Protein AF-A0A9Q5CBF1-F1 (afdb_monomer)

InterPro domains:
  IPR001387 Cro/C1-type, helix-turn-helix domain [PF01381] (7-53)
  IPR001387 Cro/C1-type, helix-turn-helix domain [PS50943] (7-51)
  IPR001387 Cro/C1-type, helix-turn-helix domain [SM00530] (6-60)
  IPR001387 Cro/C1-type, helix-turn-helix domain [cd00093] (4-51)
  IPR010982 Lambda repressor-like, DNA-binding domain superfamily [G3DSA:1.10.260.40] (1-62)
  IPR010982 Lambda repressor-like, DNA-binding domain superfamily [SSF47413] (1-55)
  IPR053163 HTH-type transcriptional regulator Rgg-like [PTHR37038] (2-54)

Organism: Lactobacillus helveticus (NCBI:txid1587)

Radius of gyration: 10.26 Å; Cα contacts (8 Å, |Δi|>4): 49; chains: 1; bounding box: 22×26×20 Å

Nearest PDB structures (foldseek):
  4yv9-assembly2_D  TM=9.189E-01  e=6.740E-03  Streptococcus dysgalactiae
  4yv6-assembly2_D  TM=9.190E-01  e=7.146E-03  Streptococcus dysgalactiae
  2axv-assembly1_D  TM=8.993E-01  e=1.283E-02  Enterococcus faecalis
  2awi-assembly1_F  TM=9.115E-01  e=4.650E-02  Enterococcus faecalis
  3u3w-assembly1_B  TM=8.799E-01  e=8.852E-02  Bacillus thuringiensis Bt407

pLDDT: mean 92.46, std 11.57, range [52.75, 98.56]

Solvent-accessible surface area (backbone atoms only — not comparable to full-atom values): 3748 Å² total; per-residue (Å²): 137,52,71,24,49,50,54,46,50,55,33,55,78,70,72,48,52,65,58,68,59,38,66,73,82,45,54,51,72,57,50,54,29,22,44,67,67,75,38,88,75,53,72,68,60,48,51,52,42,29,58,75,68,74,47,62,68,78,80,75,67,126

Mean predicted aligned error: 3.27 Å

Sequence (62 aa):
MTIGELLKEERIKKGLTQKQFADGIVSVSYYSKVEKNEHRITAEDLITILEHNNILLCETVK

Foldseek 3Di:
DDLLCLLVVLCVVVVHDLCRLLVVLDDSVQSVCSNVVVDDDDPVSSVVSCVVSVHDPVVRPD

Secondary structure (DSSP, 8-state):
--HHHHHHHHHHHTT--HHHHHBTTB-HHHHHHHHTTSSPPPHHHHHHHHHHTT--HHHH--

Structure (mmCIF, N/CA/C/O backbone):
data_AF-A0A9Q5CBF1-F1
#
_entry.id   AF-A0A9Q5CBF1-F1
#
loop_
_atom_site.group_PDB
_atom_site.id
_atom_site.type_symbol
_atom_site.label_atom_id
_atom_site.label_alt_id
_atom_site.label_comp_id
_atom_site.label_asym_id
_atom_site.label_entity_id
_atom_site.label_seq_id
_atom_site.pdbx_PDB_ins_code
_atom_site.Cartn_x
_atom_site.Cartn_y
_atom_site.Cartn_z
_atom_site.occupancy
_atom_site.B_iso_or_equiv
_atom_site.auth_seq_id
_atom_site.auth_comp_id
_atom_site.auth_asym_id
_atom_site.auth_atom_id
_atom_site.pdbx_PDB_model_num
ATOM 1 N N . MET A 1 1 ? 9.455 13.652 1.686 1.00 77.62 1 MET A N 1
ATOM 2 C CA . MET A 1 1 ? 8.301 12.767 1.479 1.00 77.62 1 MET A CA 1
ATOM 3 C C . MET A 1 1 ? 8.663 11.743 0.429 1.00 77.62 1 MET A C 1
ATOM 5 O O . MET A 1 1 ? 9.120 12.116 -0.647 1.00 77.62 1 MET A O 1
ATOM 9 N N . THR A 1 2 ? 8.534 10.468 0.762 1.00 91.38 2 THR A N 1
ATOM 10 C CA . THR A 1 2 ? 8.631 9.349 -0.178 1.00 91.38 2 THR A CA 1
ATOM 11 C C . THR A 1 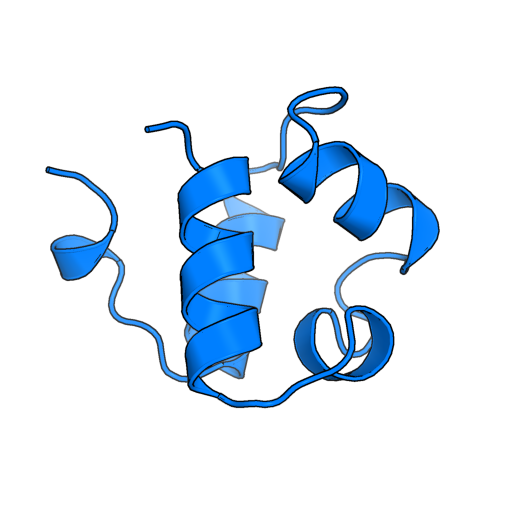2 ? 7.234 8.906 -0.624 1.00 91.38 2 THR A C 1
ATOM 13 O O . THR A 1 2 ? 6.234 9.250 0.004 1.00 91.38 2 THR A O 1
ATOM 16 N N . ILE A 1 3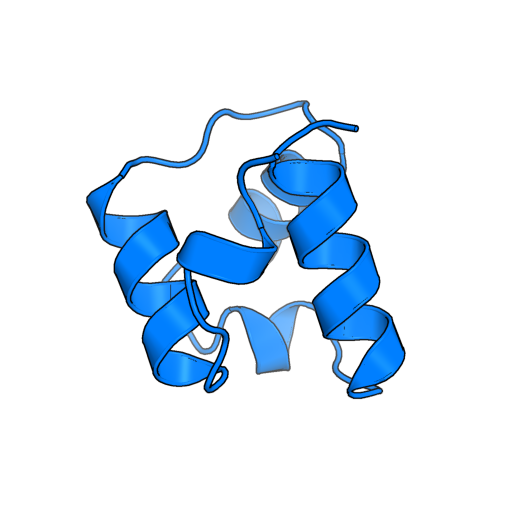 ? 7.159 8.070 -1.664 1.00 92.50 3 ILE A N 1
ATOM 17 C CA . ILE A 1 3 ? 5.899 7.423 -2.072 1.00 92.50 3 ILE A CA 1
ATOM 18 C C . ILE A 1 3 ? 5.283 6.633 -0.905 1.00 92.50 3 ILE A C 1
ATOM 20 O O . ILE A 1 3 ? 4.081 6.709 -0.681 1.00 92.50 3 ILE A O 1
ATOM 24 N N . GLY A 1 4 ? 6.098 5.912 -0.128 1.00 95.62 4 GLY A N 1
ATOM 25 C CA . GLY A 1 4 ? 5.623 5.149 1.030 1.00 95.62 4 GLY A CA 1
ATOM 26 C C . GLY A 1 4 ? 4.991 6.024 2.116 1.00 95.62 4 GLY A C 1
ATOM 27 O O . GLY A 1 4 ? 3.938 5.680 2.653 1.00 95.62 4 GLY A O 1
ATOM 28 N N . GLU A 1 5 ? 5.598 7.176 2.407 1.00 95.38 5 GLU A N 1
ATOM 29 C CA . GLU A 1 5 ? 5.064 8.153 3.365 1.00 95.38 5 GLU A CA 1
ATOM 30 C C . GLU A 1 5 ? 3.740 8.752 2.874 1.00 95.38 5 GLU A C 1
ATOM 32 O O . GLU A 1 5 ? 2.777 8.805 3.634 1.00 95.38 5 GLU A O 1
ATOM 37 N N . LEU A 1 6 ? 3.660 9.107 1.589 1.00 94.00 6 LEU A N 1
ATOM 38 C CA . LEU A 1 6 ? 2.446 9.629 0.955 1.00 94.00 6 LEU A CA 1
ATOM 39 C C . LEU A 1 6 ? 1.285 8.630 0.989 1.00 94.00 6 LEU A C 1
ATOM 41 O O . LEU A 1 6 ? 0.177 8.977 1.393 1.00 94.00 6 LEU A O 1
ATOM 45 N N . LEU A 1 7 ? 1.539 7.372 0.625 1.00 95.62 7 LEU A N 1
ATOM 46 C CA . LEU A 1 7 ? 0.527 6.314 0.685 1.00 95.62 7 LEU A CA 1
ATOM 47 C C . LEU A 1 7 ? 0.012 6.108 2.116 1.00 95.62 7 LEU A C 1
ATOM 49 O O . LEU A 1 7 ? -1.191 5.957 2.334 1.00 95.62 7 LEU A O 1
ATOM 53 N N . LYS A 1 8 ? 0.909 6.168 3.107 1.00 97.06 8 LYS A N 1
ATOM 54 C CA . LYS A 1 8 ? 0.541 6.088 4.524 1.00 97.06 8 LYS A CA 1
ATOM 55 C C . LYS A 1 8 ? -0.345 7.255 4.953 1.00 97.06 8 LYS A C 1
ATOM 57 O O . LYS A 1 8 ? -1.320 7.035 5.674 1.00 97.06 8 LYS A O 1
ATOM 62 N N . GLU A 1 9 ? -0.020 8.474 4.537 1.00 95.75 9 GLU A N 1
ATOM 63 C CA . GLU A 1 9 ? -0.827 9.660 4.825 1.00 95.75 9 GLU A CA 1
ATOM 64 C C . GLU A 1 9 ? -2.230 9.545 4.226 1.00 95.75 9 GLU A C 1
ATOM 66 O O . GLU A 1 9 ? -3.212 9.704 4.952 1.00 95.75 9 GLU A O 1
ATOM 71 N N . GLU A 1 10 ? -2.341 9.195 2.944 1.00 95.31 10 GLU A N 1
ATOM 72 C CA . GLU A 1 10 ? -3.631 9.019 2.267 1.00 95.31 10 GLU A CA 1
ATOM 73 C C . GLU A 1 10 ? -4.478 7.923 2.915 1.00 95.31 10 GLU A C 1
ATOM 75 O O . GLU A 1 10 ? -5.675 8.103 3.166 1.00 95.31 10 GLU A O 1
ATOM 80 N N . ARG A 1 11 ? -3.850 6.804 3.286 1.00 97.50 11 ARG A N 1
ATOM 81 C CA . ARG A 1 11 ? -4.523 5.730 4.013 1.00 97.50 11 ARG A CA 1
ATOM 82 C C . ARG A 1 11 ? -5.080 6.201 5.357 1.00 97.50 11 ARG A C 1
ATOM 84 O O . ARG A 1 11 ? -6.220 5.875 5.693 1.00 97.50 11 ARG A O 1
ATOM 91 N N . ILE A 1 12 ? -4.285 6.937 6.139 1.00 97.81 12 ILE A N 1
ATOM 92 C CA . ILE A 1 12 ? -4.701 7.450 7.453 1.00 97.81 12 ILE A CA 1
ATOM 93 C C . ILE A 1 12 ? -5.822 8.483 7.301 1.00 97.81 12 ILE A C 1
ATOM 95 O O . ILE A 1 12 ? -6.795 8.408 8.049 1.00 97.81 12 ILE A O 1
ATOM 99 N N . LYS A 1 13 ? -5.745 9.385 6.311 1.00 96.19 13 LYS A N 1
ATOM 100 C CA . LYS A 1 13 ? -6.813 10.358 6.002 1.00 96.19 13 LYS A CA 1
ATOM 101 C C . LYS A 1 13 ? -8.150 9.673 5.709 1.00 96.19 13 LYS A C 1
ATOM 103 O O . LYS A 1 13 ? -9.192 10.171 6.122 1.00 96.19 13 LYS A O 1
ATOM 108 N N . LYS A 1 14 ? -8.121 8.516 5.040 1.00 95.94 14 LYS A N 1
ATOM 109 C CA . LYS A 1 14 ? -9.308 7.693 4.744 1.00 95.94 14 LYS A CA 1
ATOM 110 C C . LYS A 1 14 ? -9.748 6.793 5.911 1.00 95.94 14 LYS A C 1
ATOM 112 O O . LYS A 1 14 ? -10.771 6.127 5.799 1.00 95.94 14 LYS A O 1
ATOM 117 N N . GLY A 1 15 ? -9.001 6.745 7.019 1.00 97.88 15 GLY A N 1
ATOM 118 C CA . GLY A 1 15 ? -9.323 5.912 8.186 1.00 97.88 15 GLY A CA 1
ATOM 119 C C . GLY A 1 15 ? -9.185 4.404 7.944 1.00 97.88 15 GLY A C 1
ATOM 120 O O . GLY A 1 15 ? -9.808 3.610 8.647 1.00 97.88 15 GLY A O 1
ATOM 121 N N . LEU A 1 16 ? -8.389 3.994 6.950 1.00 98.19 16 LEU A N 1
ATOM 122 C CA . LEU A 1 16 ? -8.277 2.598 6.526 1.00 98.19 16 LEU A CA 1
ATOM 123 C C . LEU A 1 16 ? -7.105 1.875 7.205 1.00 98.19 16 LEU A C 1
ATOM 125 O O . LEU A 1 16 ? -6.018 2.423 7.429 1.00 98.19 16 LEU A O 1
ATOM 129 N N . THR A 1 17 ? -7.295 0.588 7.489 1.00 98.50 17 THR A N 1
ATOM 130 C CA . THR A 1 17 ? -6.186 -0.307 7.849 1.00 98.50 17 THR A CA 1
ATOM 131 C C . THR A 1 17 ? -5.320 -0.608 6.625 1.00 98.50 17 THR A C 1
ATOM 133 O O . THR A 1 17 ? -5.780 -0.527 5.489 1.00 98.50 17 THR A O 1
ATOM 136 N N . GLN A 1 18 ? -4.064 -1.017 6.834 1.00 98.56 18 GLN A N 1
ATOM 137 C CA . GLN A 1 18 ? -3.184 -1.452 5.736 1.00 98.56 18 GLN A CA 1
ATOM 138 C C . GLN A 1 18 ? -3.797 -2.594 4.916 1.00 98.56 18 GLN A C 1
ATOM 140 O O . GLN A 1 18 ? -3.631 -2.634 3.704 1.00 98.56 18 GLN A O 1
ATOM 145 N N . LYS A 1 19 ? -4.546 -3.494 5.568 1.00 98.38 19 LYS A N 1
ATOM 146 C CA . LYS A 1 19 ? -5.259 -4.584 4.894 1.00 98.38 19 LYS A CA 1
ATOM 147 C C . LYS A 1 19 ? -6.345 -4.067 3.953 1.00 98.38 19 LYS A C 1
ATOM 149 O O . LYS A 1 19 ? -6.424 -4.545 2.833 1.00 98.38 19 LYS A O 1
ATOM 154 N N . GLN A 1 20 ? -7.154 -3.113 4.410 1.00 98.44 20 GLN A N 1
ATOM 155 C CA . GLN A 1 20 ? -8.220 -2.521 3.597 1.00 98.44 20 GLN A CA 1
ATOM 156 C C . GLN A 1 20 ? -7.669 -1.671 2.455 1.00 98.44 20 GLN A C 1
ATOM 158 O O . GLN A 1 20 ? -8.245 -1.660 1.385 1.00 98.44 20 GLN A O 1
ATOM 163 N N . PHE A 1 21 ? -6.559 -0.969 2.678 1.00 98.12 21 PHE A N 1
ATOM 164 C CA . PHE A 1 21 ? -5.974 -0.101 1.659 1.00 98.12 21 PHE A CA 1
ATOM 165 C C . PHE A 1 21 ? -5.246 -0.879 0.557 1.00 98.12 21 PHE A C 1
ATOM 167 O O . PHE A 1 21 ? -5.283 -0.483 -0.603 1.00 98.12 21 PHE A O 1
ATOM 174 N N . ALA A 1 22 ? -4.572 -1.975 0.924 1.00 97.69 22 ALA A N 1
ATOM 175 C CA . ALA A 1 22 ? -3.895 -2.844 -0.033 1.00 97.69 22 ALA A CA 1
ATOM 176 C C . ALA A 1 22 ? -4.858 -3.794 -0.765 1.00 97.69 22 ALA A C 1
ATOM 178 O O . ALA A 1 22 ? -4.500 -4.279 -1.829 1.00 97.69 22 ALA A O 1
ATOM 179 N N . ASP A 1 23 ? -6.011 -4.109 -0.166 1.00 97.19 23 ASP A N 1
ATOM 180 C CA . ASP A 1 23 ? -7.113 -4.936 -0.696 1.00 97.19 23 ASP A CA 1
ATOM 181 C C . ASP A 1 23 ? -6.703 -6.165 -1.533 1.00 97.19 23 ASP A C 1
ATOM 183 O O . ASP A 1 23 ? -7.298 -6.504 -2.549 1.00 97.19 23 ASP A O 1
ATOM 187 N N . GLY A 1 24 ? -5.630 -6.847 -1.126 1.00 96.94 24 GLY A N 1
ATOM 188 C CA . GLY A 1 24 ? -5.122 -8.0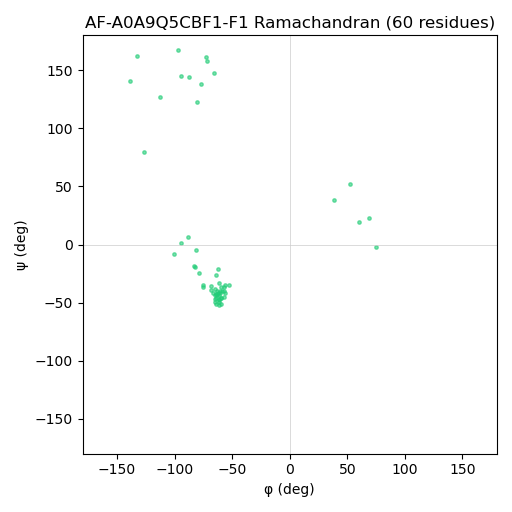22 -1.839 1.00 96.94 24 GLY A CA 1
ATOM 189 C C . GLY A 1 24 ? -4.369 -7.739 -3.145 1.00 96.94 24 GLY A C 1
ATOM 190 O O . GLY A 1 24 ? -3.820 -8.685 -3.701 1.00 96.94 24 GLY A O 1
ATOM 191 N N . ILE A 1 25 ? -4.257 -6.478 -3.583 1.00 97.75 25 ILE A N 1
ATOM 192 C CA . ILE A 1 25 ? -3.380 -6.043 -4.691 1.00 97.75 25 ILE A CA 1
ATOM 193 C C . ILE A 1 25 ? -1.938 -6.441 -4.373 1.00 97.75 25 ILE A C 1
ATOM 195 O O . ILE A 1 25 ? -1.234 -7.037 -5.180 1.00 97.75 25 ILE A O 1
ATOM 199 N N . VAL A 1 26 ? -1.532 -6.178 -3.131 1.00 97.81 26 VAL A N 1
ATOM 200 C CA . VAL A 1 26 ? -0.286 -6.669 -2.550 1.00 97.81 26 VAL A CA 1
ATOM 201 C C . VAL A 1 26 ? -0.553 -7.250 -1.166 1.00 97.81 26 VAL A C 1
ATOM 203 O O . VAL A 1 26 ? -1.561 -6.960 -0.515 1.00 97.81 26 VAL A O 1
ATOM 206 N N . SER A 1 27 ? 0.378 -8.060 -0.666 1.00 98.38 27 SER A N 1
ATOM 207 C CA . SER A 1 27 ? 0.266 -8.565 0.701 1.00 98.38 27 SER A CA 1
ATOM 208 C C . SER A 1 27 ? 0.395 -7.431 1.726 1.00 98.38 27 SER A C 1
ATOM 210 O O . SER A 1 27 ? 1.154 -6.477 1.546 1.00 98.38 27 SER A O 1
ATOM 212 N N . VAL A 1 28 ? -0.303 -7.553 2.858 1.00 98.19 28 VAL A N 1
ATOM 213 C CA . VAL A 1 28 ? -0.261 -6.547 3.938 1.00 98.19 28 VAL A CA 1
ATOM 214 C C . VAL A 1 28 ? 1.160 -6.357 4.480 1.00 98.19 28 VAL A C 1
ATOM 216 O O . VAL A 1 28 ? 1.561 -5.240 4.801 1.00 98.19 28 VAL A O 1
ATOM 219 N N . SER A 1 29 ? 1.948 -7.435 4.559 1.00 98.19 29 SER A N 1
ATOM 220 C CA . SER A 1 29 ? 3.339 -7.377 5.017 1.00 98.19 29 SER A CA 1
ATOM 221 C C . SER A 1 29 ? 4.242 -6.641 4.028 1.00 98.19 29 SER A C 1
ATOM 223 O O . SER A 1 29 ? 5.0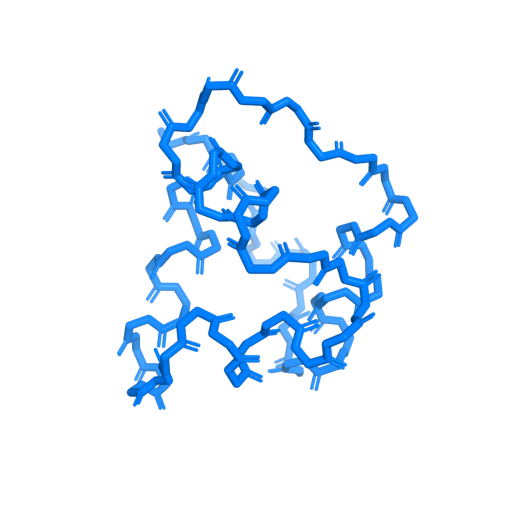99 -5.869 4.455 1.00 98.19 29 SER A O 1
ATOM 225 N N . TYR A 1 30 ? 4.035 -6.834 2.723 1.00 98.44 30 TYR A N 1
ATOM 226 C CA . TYR A 1 30 ? 4.714 -6.068 1.683 1.00 98.44 30 TYR A CA 1
ATOM 227 C C . TYR A 1 30 ? 4.330 -4.588 1.759 1.00 98.44 30 TYR A C 1
ATOM 229 O O . TYR A 1 30 ? 5.206 -3.735 1.886 1.00 98.44 30 TYR A O 1
ATOM 237 N N . TYR A 1 31 ? 3.030 -4.286 1.798 1.00 98.38 31 TYR A N 1
ATOM 238 C CA . TYR A 1 31 ? 2.533 -2.915 1.888 1.00 98.38 31 TYR A CA 1
ATOM 239 C C . TYR A 1 31 ? 3.038 -2.188 3.145 1.00 98.38 31 TYR A C 1
ATOM 241 O O . TYR A 1 31 ? 3.473 -1.041 3.078 1.00 98.38 31 TYR A O 1
ATOM 249 N N . SER A 1 32 ? 3.104 -2.875 4.293 1.00 98.44 32 SER A N 1
ATOM 250 C CA . SER A 1 32 ? 3.693 -2.301 5.506 1.00 98.44 32 SER A CA 1
ATOM 251 C C . SER A 1 32 ? 5.171 -1.931 5.344 1.00 98.44 32 SER A C 1
ATOM 253 O O . SER A 1 32 ? 5.606 -0.992 6.008 1.00 98.44 32 SER A O 1
ATOM 255 N N . LYS A 1 33 ? 5.953 -2.667 4.545 1.00 98.50 33 LYS A N 1
ATOM 256 C CA . LYS A 1 33 ? 7.360 -2.331 4.267 1.00 98.50 33 LYS A CA 1
ATOM 257 C C . LYS A 1 33 ? 7.469 -1.157 3.299 1.00 98.50 33 LYS A C 1
ATOM 259 O O . LYS A 1 33 ? 8.358 -0.326 3.468 1.00 98.50 33 LYS A O 1
ATOM 264 N N . VAL A 1 34 ? 6.545 -1.057 2.341 1.00 98.00 34 VAL A N 1
ATOM 265 C CA . VAL A 1 34 ? 6.425 0.102 1.443 1.00 98.00 34 VAL A CA 1
ATOM 266 C C . VAL A 1 34 ? 6.178 1.378 2.250 1.00 98.00 34 VAL A C 1
ATOM 268 O O . VAL A 1 34 ? 6.953 2.319 2.127 1.00 98.00 34 VAL A O 1
ATOM 271 N N . GLU A 1 35 ? 5.193 1.396 3.156 1.00 97.94 35 GLU A N 1
ATOM 272 C CA . GLU A 1 35 ? 4.904 2.575 4.000 1.00 97.94 35 GLU A CA 1
ATOM 273 C C . GLU A 1 35 ? 6.055 2.979 4.938 1.00 97.94 35 GLU A C 1
ATOM 275 O O . GLU A 1 35 ? 6.101 4.111 5.418 1.00 97.94 35 GLU A O 1
ATOM 280 N N . LYS A 1 36 ? 6.975 2.052 5.232 1.00 97.56 36 LYS A N 1
ATOM 281 C CA . LYS A 1 36 ? 8.177 2.288 6.049 1.00 97.56 36 LYS A CA 1
ATOM 282 C C . LYS A 1 36 ? 9.419 2.622 5.220 1.00 97.56 36 LYS A C 1
ATOM 284 O O . LYS A 1 36 ? 10.487 2.799 5.796 1.00 97.56 36 LYS A O 1
ATOM 289 N N . ASN A 1 37 ? 9.300 2.690 3.892 1.00 96.00 37 ASN A N 1
ATOM 290 C CA . ASN A 1 37 ? 10.419 2.859 2.957 1.00 96.00 37 ASN A CA 1
ATOM 291 C C . ASN A 1 37 ? 11.470 1.736 3.006 1.00 96.00 37 ASN A C 1
ATOM 293 O O . ASN A 1 37 ? 12.587 1.905 2.523 1.00 96.00 37 ASN A O 1
ATOM 297 N N . GLU A 1 38 ? 11.111 0.574 3.549 1.00 97.25 38 GLU A N 1
ATOM 298 C CA . GLU A 1 38 ? 11.969 -0.615 3.603 1.00 97.25 38 GLU A CA 1
ATOM 299 C C . GLU A 1 38 ? 11.924 -1.407 2.288 1.00 97.25 38 GLU A C 1
ATOM 301 O O . GLU A 1 38 ? 12.811 -2.214 2.011 1.00 97.25 38 GLU A O 1
ATOM 306 N N . HIS A 1 39 ? 10.889 -1.192 1.469 1.00 96.88 39 HIS A N 1
ATOM 307 C CA . HIS A 1 39 ? 10.740 -1.826 0.165 1.00 96.88 39 HIS A CA 1
ATOM 308 C C . HIS A 1 39 ? 10.224 -0.831 -0.873 1.00 96.88 39 HIS A C 1
ATOM 310 O O . HIS A 1 39 ? 9.341 -0.022 -0.591 1.00 96.88 39 HIS A O 1
ATOM 316 N N . ARG A 1 40 ? 10.752 -0.914 -2.099 1.00 95.31 40 ARG A N 1
ATOM 317 C CA . ARG A 1 40 ? 10.211 -0.166 -3.240 1.00 95.31 40 ARG A CA 1
ATOM 318 C C . ARG A 1 40 ? 8.942 -0.845 -3.740 1.00 95.31 40 ARG A C 1
ATOM 320 O O . ARG A 1 40 ? 8.923 -2.071 -3.843 1.00 95.31 40 ARG A O 1
ATOM 327 N N . ILE A 1 41 ? 7.935 -0.046 -4.068 1.00 95.56 41 ILE A N 1
ATOM 328 C CA . ILE A 1 41 ? 6.746 -0.499 -4.788 1.00 95.56 41 ILE A CA 1
ATOM 329 C C . ILE A 1 41 ? 6.996 -0.423 -6.296 1.00 95.56 41 ILE A C 1
ATOM 331 O O . ILE A 1 41 ? 7.725 0.461 -6.757 1.00 95.56 41 ILE A O 1
ATOM 335 N N . THR A 1 42 ? 6.449 -1.368 -7.059 1.00 96.44 42 THR A N 1
ATOM 336 C CA . THR A 1 42 ? 6.498 -1.300 -8.524 1.00 96.44 42 THR A CA 1
ATOM 337 C C . THR A 1 42 ? 5.552 -0.210 -9.034 1.00 96.44 42 THR A C 1
ATOM 339 O O . THR A 1 42 ? 4.654 0.233 -8.319 1.00 96.44 42 THR A O 1
ATOM 342 N N . ALA A 1 43 ? 5.746 0.248 -10.272 1.00 95.06 43 ALA A N 1
ATOM 343 C CA . ALA A 1 43 ? 4.833 1.223 -10.865 1.00 95.06 43 ALA A CA 1
ATOM 344 C C . ALA A 1 43 ? 3.419 0.642 -11.054 1.00 95.06 43 ALA A C 1
ATOM 346 O O . ALA A 1 43 ? 2.444 1.343 -10.810 1.00 95.06 43 ALA A O 1
ATOM 347 N N . GLU A 1 44 ? 3.313 -0.633 -11.434 1.00 96.88 44 GLU A N 1
ATOM 348 C CA . GLU A 1 44 ? 2.038 -1.329 -11.643 1.00 96.88 44 GLU A CA 1
ATOM 349 C C . GLU A 1 44 ? 1.242 -1.464 -10.338 1.00 96.88 44 GLU A C 1
ATOM 351 O O . GLU A 1 44 ? 0.083 -1.049 -10.280 1.00 96.88 44 GLU A O 1
ATOM 356 N N . ASP A 1 45 ? 1.883 -1.933 -9.262 1.00 96.75 45 ASP A N 1
ATOM 357 C CA . ASP A 1 45 ? 1.240 -2.044 -7.947 1.00 96.75 45 ASP A CA 1
ATOM 358 C C . ASP A 1 45 ? 0.83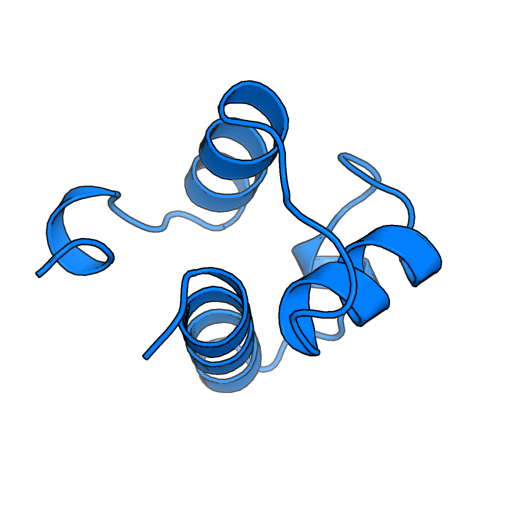7 -0.667 -7.408 1.00 96.75 45 ASP A C 1
ATOM 360 O O . ASP A 1 45 ? -0.238 -0.507 -6.833 1.00 96.75 45 ASP A O 1
ATOM 364 N N . LEU A 1 46 ? 1.691 0.346 -7.602 1.00 95.94 46 LEU A N 1
ATOM 365 C CA . LEU A 1 46 ? 1.406 1.712 -7.175 1.00 95.94 46 LEU A CA 1
ATOM 366 C C . LEU A 1 46 ? 0.166 2.264 -7.879 1.00 95.94 46 LEU A C 1
ATOM 368 O O . LEU A 1 46 ? -0.737 2.752 -7.207 1.00 95.94 46 LEU A O 1
ATOM 372 N N . ILE A 1 47 ? 0.119 2.183 -9.210 1.00 95.44 47 ILE A N 1
ATOM 373 C CA . ILE A 1 47 ? -1.016 2.674 -10.000 1.00 95.44 47 ILE A CA 1
ATOM 374 C C . ILE A 1 47 ? -2.293 1.944 -9.576 1.00 95.44 47 ILE A C 1
ATOM 376 O O . ILE A 1 47 ? -3.287 2.596 -9.271 1.00 95.44 47 ILE A O 1
ATOM 380 N N . THR A 1 48 ? -2.233 0.618 -9.436 1.00 97.00 48 THR A N 1
ATOM 381 C CA . THR A 1 48 ? -3.387 -0.199 -9.040 1.00 97.00 4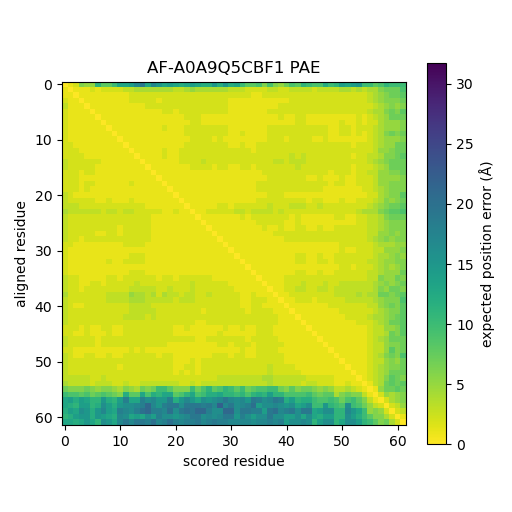8 THR A CA 1
ATOM 382 C C . THR A 1 48 ? -3.908 0.176 -7.647 1.00 97.00 48 THR A C 1
ATOM 384 O O . THR A 1 48 ? -5.114 0.332 -7.458 1.00 97.00 48 THR A O 1
ATOM 387 N N . ILE A 1 49 ? -3.020 0.385 -6.664 1.00 96.50 49 ILE A N 1
ATOM 388 C CA . ILE A 1 49 ? -3.407 0.831 -5.313 1.00 96.50 49 ILE A CA 1
ATOM 389 C C . ILE A 1 49 ? -4.031 2.229 -5.346 1.00 96.50 49 ILE A C 1
ATOM 391 O O . ILE A 1 49 ? -5.026 2.468 -4.657 1.00 96.50 49 ILE A O 1
ATOM 395 N N . LEU A 1 50 ? -3.460 3.160 -6.113 1.00 95.19 50 LEU A N 1
ATOM 396 C CA . LEU A 1 50 ? -3.973 4.527 -6.212 1.00 95.19 50 LEU A CA 1
ATOM 397 C C . LEU A 1 50 ? -5.364 4.557 -6.855 1.00 95.19 50 LEU A C 1
ATOM 399 O O . LEU A 1 50 ? -6.270 5.178 -6.301 1.00 95.19 50 LEU A O 1
ATOM 403 N N . GLU A 1 51 ? -5.553 3.844 -7.966 1.00 9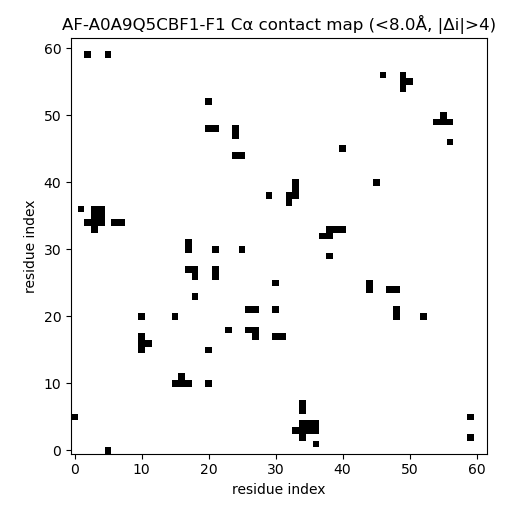5.06 51 GLU A N 1
ATOM 404 C CA . GLU A 1 51 ? -6.845 3.725 -8.649 1.00 95.06 51 GLU A CA 1
ATOM 405 C C . GLU A 1 51 ? -7.897 3.083 -7.743 1.00 95.06 51 GLU A C 1
ATOM 407 O O . GLU A 1 51 ? -8.977 3.646 -7.567 1.00 95.06 51 GLU A O 1
ATOM 412 N N . HIS A 1 52 ? -7.560 1.969 -7.085 1.00 96.31 52 HIS A N 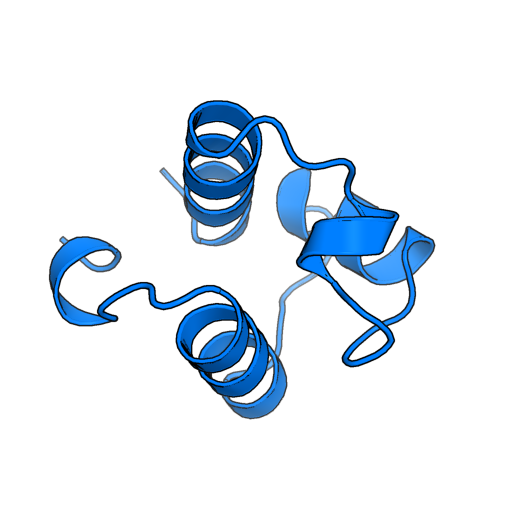1
ATOM 413 C CA . HIS A 1 52 ? -8.457 1.292 -6.146 1.00 96.31 52 HIS A CA 1
ATOM 414 C C . HIS A 1 52 ? -8.924 2.217 -5.012 1.00 96.31 52 HIS A C 1
ATOM 416 O O . HIS A 1 52 ? -10.092 2.213 -4.625 1.00 96.31 52 HIS A O 1
ATOM 422 N N . ASN A 1 53 ? -8.019 3.052 -4.494 1.00 95.69 53 ASN A N 1
ATOM 423 C CA . ASN A 1 53 ? -8.319 3.975 -3.405 1.00 95.69 53 ASN A CA 1
ATOM 424 C C . ASN A 1 53 ? -8.859 5.337 -3.883 1.00 95.69 53 ASN A C 1
ATOM 426 O O . ASN A 1 53 ? -9.064 6.220 -3.043 1.00 95.69 53 ASN A O 1
ATOM 430 N N . ASN A 1 54 ? -9.126 5.525 -5.183 1.00 94.12 54 ASN A N 1
ATOM 431 C CA . ASN A 1 54 ? -9.542 6.796 -5.790 1.00 94.12 54 ASN A CA 1
ATOM 432 C C . ASN A 1 54 ? -8.590 7.958 -5.438 1.00 94.12 54 ASN A C 1
ATOM 434 O O . ASN A 1 54 ? -9.020 8.987 -4.910 1.00 94.12 54 ASN A O 1
ATOM 438 N N . ILE A 1 55 ? -7.287 7.767 -5.660 1.00 91.88 55 ILE A N 1
ATOM 439 C CA . ILE A 1 55 ? -6.233 8.767 -5.440 1.00 91.88 55 ILE A CA 1
ATOM 440 C C . ILE A 1 55 ? -5.653 9.174 -6.798 1.00 91.88 55 ILE A C 1
ATOM 442 O O . ILE A 1 55 ? -5.224 8.330 -7.583 1.00 91.88 55 ILE A O 1
ATOM 446 N N . LEU A 1 56 ? -5.619 10.478 -7.079 1.00 84.06 56 LEU A N 1
ATOM 447 C CA . LEU A 1 56 ? -5.061 11.007 -8.322 1.00 84.06 56 LEU A CA 1
ATOM 448 C C . LEU A 1 56 ? -3.531 11.094 -8.241 1.00 84.06 56 LEU A C 1
ATOM 450 O O . LEU A 1 56 ? -2.991 11.827 -7.416 1.00 84.06 56 LEU A O 1
ATOM 454 N N . LEU A 1 57 ? -2.832 10.435 -9.172 1.00 71.25 57 LEU A N 1
ATOM 455 C CA . LEU A 1 57 ? -1.361 10.412 -9.247 1.00 71.25 57 LEU A CA 1
ATOM 456 C C . LEU A 1 57 ? -0.715 11.816 -9.254 1.00 71.25 57 LEU A C 1
ATOM 458 O O . LEU A 1 57 ? 0.356 12.017 -8.686 1.00 71.25 57 LEU A O 1
ATOM 462 N N . CYS A 1 58 ? -1.377 12.798 -9.874 1.00 61.41 58 CYS A N 1
ATOM 463 C CA . CYS A 1 58 ? -0.912 14.187 -10.001 1.00 61.41 58 CYS A CA 1
ATOM 464 C C . CYS A 1 58 ? -0.795 14.929 -8.653 1.00 61.41 58 CYS A C 1
ATOM 466 O O . CYS A 1 58 ? 0.013 15.847 -8.512 1.00 61.41 58 CYS A O 1
ATOM 468 N N . GLU A 1 59 ? -1.569 14.533 -7.640 1.00 58.34 59 GLU A N 1
ATOM 469 C CA . GLU A 1 59 ? -1.4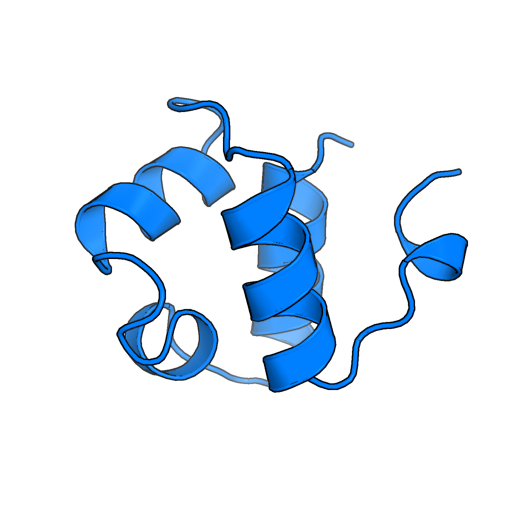97 15.148 -6.308 1.00 58.34 59 GLU A CA 1
ATOM 470 C C . GLU A 1 59 ? -0.369 14.554 -5.453 1.00 58.34 59 GLU A C 1
ATOM 472 O O . GLU A 1 59 ? 0.075 15.178 -4.492 1.00 58.34 59 GLU A O 1
ATOM 477 N N . THR A 1 60 ? 0.123 13.370 -5.826 1.00 55.31 60 THR A N 1
ATOM 478 C CA . THR A 1 60 ? 1.056 12.552 -5.038 1.00 55.31 60 THR A CA 1
ATOM 479 C C . THR A 1 60 ? 2.515 12.675 -5.507 1.00 55.31 60 THR A C 1
ATOM 481 O O . THR A 1 60 ? 3.412 12.173 -4.842 1.00 55.31 60 THR A O 1
ATOM 484 N N . VAL A 1 61 ? 2.790 13.346 -6.633 1.00 55.12 61 VAL A N 1
ATOM 485 C CA . VAL A 1 61 ? 4.152 13.551 -7.167 1.00 55.12 61 VAL A CA 1
ATOM 486 C C . VAL A 1 61 ? 4.388 15.047 -7.402 1.00 55.12 61 VAL A C 1
ATOM 488 O O . VAL A 1 61 ? 4.255 15.541 -8.521 1.00 55.12 61 VAL A O 1
ATOM 491 N N . LYS A 1 62 ? 4.697 15.784 -6.333 1.00 52.75 62 LYS A N 1
ATOM 492 C CA . LYS A 1 62 ? 5.172 17.176 -6.378 1.00 52.75 62 LYS A CA 1
ATOM 493 C C . LYS A 1 62 ? 6.477 17.318 -5.613 1.00 52.75 62 LYS A C 1
ATOM 495 O O . LYS A 1 62 ? 6.637 16.600 -4.601 1.00 52.75 62 LYS A O 1
#